Protein AF-A0A9E3BFK6-F1 (afdb_monomer)

Mean predicted aligned error: 3.02 Å

Secondary structure (DSSP, 8-state):
--GGGTTTTHHHHHHHHHHHHHHHTT--EEEE----SHHHHHHHTTTSEEETTEEEEEHHHHHHHHHTTTS-HHHHHHSPPPGGGGG--

Foldseek 3Di:
DPPVCPPQCPVLLVLLCVLLVCVVVVHFKDKAADPPDDPRNVVQVQAWDDDNRTTMHGAPQSVQSPVCHPPRSVVSVVSHDGNVRSPHD

pLDDT: mean 93.07, std 6.3, range [69.94, 98.5]

Sequence (89 aa):
VAPRWRGRGVALLLGCAAAAEIHRGGGLYLKGTAVETGSGARLYGRFGVCDPSGCIVAGRAFRRLAELAGRPVREVARSLPERAWNHEA

Radius of gyration: 12.24 Å; Cα contacts (8 Å, |Δi|>4): 136; chains: 1; bounding box: 33×28×26 Å

Structure (mmCIF, N/CA/C/O backbone):
data_AF-A0A9E3BFK6-F1
#
_entry.id   AF-A0A9E3BFK6-F1
#
loop_
_atom_site.group_PDB
_atom_site.id
_atom_site.type_symbol
_atom_site.label_atom_id
_atom_site.label_alt_id
_atom_site.label_comp_id
_atom_site.label_asym_id
_atom_site.label_entity_id
_atom_site.label_seq_id
_atom_site.pdbx_PDB_ins_code
_atom_site.Cartn_x
_atom_site.Cartn_y
_atom_site.Cartn_z
_atom_site.occupancy
_atom_site.B_iso_or_equiv
_atom_site.auth_seq_id
_atom_site.auth_comp_id
_atom_site.auth_asym_id
_atom_site.auth_atom_id
_atom_site.pdbx_PDB_model_num
ATOM 1 N N . VAL A 1 1 ? -13.231 2.381 3.164 1.00 87.19 1 VAL A N 1
ATOM 2 C CA . VAL A 1 1 ? -13.568 1.773 4.482 1.00 87.19 1 VAL A CA 1
ATOM 3 C C . VAL A 1 1 ? -14.769 2.488 5.086 1.00 87.19 1 VAL A C 1
ATOM 5 O O . VAL A 1 1 ? -14.696 3.699 5.302 1.00 87.19 1 VAL A O 1
ATOM 8 N N . ALA A 1 2 ? -15.868 1.765 5.325 1.00 89.75 2 ALA A N 1
ATOM 9 C CA . ALA A 1 2 ? -17.078 2.342 5.917 1.00 89.75 2 ALA A CA 1
ATOM 10 C C . ALA A 1 2 ? -16.799 2.936 7.318 1.00 89.75 2 ALA A C 1
ATOM 12 O O . ALA A 1 2 ? -15.938 2.402 8.023 1.00 89.75 2 ALA A O 1
ATOM 13 N N . PRO A 1 3 ? -17.505 4.005 7.744 1.00 91.19 3 PRO A N 1
ATOM 14 C CA . PRO A 1 3 ? -17.189 4.753 8.968 1.00 91.19 3 PRO A CA 1
ATOM 15 C C . PRO A 1 3 ? -16.995 3.896 10.226 1.00 91.19 3 PRO A C 1
ATOM 17 O O . PRO A 1 3 ? -15.9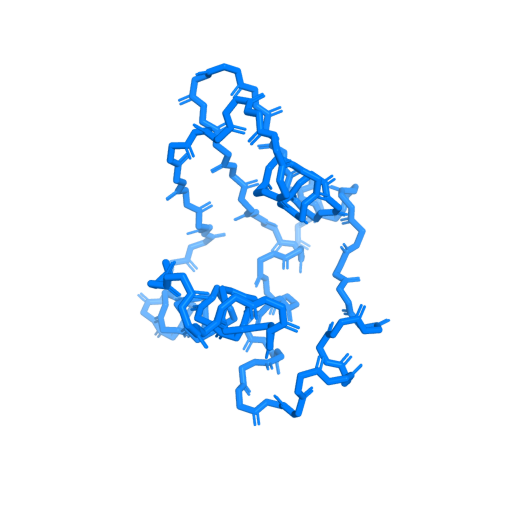76 4.036 10.895 1.00 91.19 3 PRO A O 1
ATOM 20 N N . ARG A 1 4 ? -17.890 2.930 10.479 1.00 94.81 4 ARG A N 1
ATOM 21 C CA . ARG A 1 4 ? -17.835 2.004 11.633 1.00 94.81 4 ARG A CA 1
ATOM 22 C C . ARG A 1 4 ? -16.574 1.128 11.722 1.00 94.81 4 ARG A C 1
ATOM 24 O O . ARG A 1 4 ? -16.302 0.553 12.769 1.00 94.81 4 ARG A O 1
ATOM 31 N N . TRP A 1 5 ? -15.806 1.022 10.637 1.00 93.19 5 TRP A N 1
ATOM 32 C CA . TRP A 1 5 ? -14.579 0.220 10.555 1.00 93.19 5 TRP A CA 1
ATOM 33 C C . TRP A 1 5 ? -13.298 1.067 10.485 1.00 93.19 5 TRP A C 1
ATOM 35 O O . TRP A 1 5 ? -12.195 0.524 10.378 1.00 93.19 5 TRP A O 1
ATOM 45 N N . ARG A 1 6 ? -13.412 2.401 10.520 1.00 90.62 6 ARG A N 1
ATOM 46 C CA . ARG A 1 6 ? -12.250 3.306 10.527 1.00 90.62 6 ARG A CA 1
ATOM 47 C C . ARG A 1 6 ? -11.482 3.194 11.850 1.00 90.62 6 ARG A C 1
ATOM 49 O O . ARG A 1 6 ? -11.996 2.692 12.842 1.00 90.62 6 ARG A O 1
ATOM 56 N N . GLY A 1 7 ? -10.210 3.598 11.846 1.00 89.69 7 GLY A N 1
ATOM 57 C CA . GLY A 1 7 ? -9.328 3.515 13.024 1.00 89.69 7 GLY A CA 1
ATOM 58 C C . GLY A 1 7 ? -8.826 2.106 13.371 1.00 89.69 7 GLY A C 1
ATOM 59 O O . GLY A 1 7 ? -7.937 1.967 14.199 1.00 89.69 7 GLY A O 1
ATOM 60 N N . ARG A 1 8 ? -9.324 1.058 12.702 1.00 92.81 8 ARG A N 1
ATOM 61 C CA . ARG A 1 8 ? -8.929 -0.346 12.936 1.00 92.81 8 ARG A CA 1
ATOM 62 C C . ARG A 1 8 ? -7.826 -0.853 11.996 1.00 92.81 8 ARG A C 1
ATOM 64 O O . ARG A 1 8 ? -7.571 -2.045 11.927 1.00 92.81 8 ARG A O 1
ATOM 71 N N . GLY A 1 9 ? -7.227 0.044 11.210 1.00 93.12 9 GLY A N 1
ATOM 72 C CA . GLY A 1 9 ? -6.190 -0.275 10.220 1.00 93.12 9 GLY A CA 1
ATOM 73 C C . GLY A 1 9 ? -6.643 -1.138 9.034 1.00 93.12 9 GLY A C 1
ATOM 74 O O . GLY A 1 9 ? -5.805 -1.605 8.275 1.00 93.12 9 GLY A O 1
ATOM 75 N N . VAL A 1 10 ? -7.954 -1.289 8.812 1.00 94.88 10 VAL A N 1
ATOM 76 C CA . VAL A 1 10 ? -8.520 -2.062 7.688 1.00 94.88 10 VAL A CA 1
ATOM 77 C C . VAL A 1 10 ? -7.970 -1.605 6.334 1.00 94.88 10 VAL A C 1
ATOM 79 O O . VAL A 1 10 ? -7.601 -2.437 5.517 1.00 94.88 10 VAL A O 1
ATOM 82 N N . ALA A 1 11 ? -7.868 -0.292 6.099 1.00 93.25 11 ALA A N 1
ATOM 83 C CA . ALA A 1 11 ? -7.329 0.238 4.842 1.00 93.25 11 ALA A CA 1
ATOM 84 C C . ALA A 1 11 ? -5.885 -0.221 4.587 1.00 93.25 11 ALA A C 1
ATOM 86 O O . ALA A 1 11 ? -5.525 -0.529 3.458 1.00 93.25 11 ALA A O 1
ATOM 87 N N . LEU A 1 12 ? -5.080 -0.291 5.649 1.00 94.56 12 LEU A N 1
ATOM 88 C CA . LEU A 1 12 ? -3.686 -0.696 5.562 1.00 94.56 12 LEU A CA 1
ATOM 89 C C . LEU A 1 12 ? -3.561 -2.193 5.266 1.00 94.56 12 LEU A C 1
ATOM 91 O O . LEU A 1 12 ? -2.818 -2.575 4.370 1.00 94.56 12 LEU A O 1
ATOM 95 N N . LEU A 1 13 ? -4.345 -3.023 5.962 1.00 97.00 13 LEU A N 1
ATOM 96 C CA . LEU A 1 13 ? -4.384 -4.466 5.717 1.00 97.00 13 LEU A CA 1
ATOM 97 C C . LEU A 1 13 ? -4.849 -4.794 4.293 1.00 97.00 13 LEU A C 1
ATOM 99 O O . LEU A 1 13 ? -4.267 -5.659 3.648 1.00 97.00 13 LEU A O 1
ATOM 103 N N . LEU A 1 14 ? -5.855 -4.073 3.787 1.00 96.00 14 LEU A N 1
ATOM 104 C CA . LEU A 1 14 ? -6.308 -4.208 2.401 1.00 96.00 14 LEU A CA 1
ATOM 105 C C . LEU A 1 14 ? -5.217 -3.805 1.403 1.00 96.00 14 LEU A C 1
ATOM 107 O O . LEU A 1 14 ? -5.041 -4.490 0.403 1.00 96.00 14 LEU A O 1
ATOM 111 N N . GLY A 1 15 ? -4.460 -2.740 1.683 1.00 95.69 15 GLY A N 1
ATOM 112 C CA . GLY A 1 15 ? -3.321 -2.337 0.857 1.00 95.69 15 GLY A CA 1
ATOM 113 C C . GLY A 1 15 ? -2.237 -3.416 0.781 1.00 95.69 15 GLY A C 1
ATOM 114 O O . GLY A 1 15 ? -1.779 -3.739 -0.311 1.00 95.69 15 GLY A O 1
ATOM 115 N N . CYS A 1 16 ? -1.877 -4.025 1.915 1.00 98.00 16 CYS A N 1
ATOM 116 C CA . CYS A 1 16 ? -0.935 -5.149 1.952 1.00 98.00 16 CYS A CA 1
ATOM 117 C C . CYS A 1 16 ? -1.463 -6.373 1.193 1.00 98.00 16 CYS A C 1
ATOM 119 O O . CYS A 1 16 ? -0.733 -6.961 0.400 1.00 98.00 16 CYS A O 1
ATOM 121 N N . ALA A 1 17 ? -2.734 -6.736 1.392 1.00 98.25 17 ALA A N 1
ATOM 122 C CA . ALA A 1 17 ? -3.353 -7.857 0.685 1.00 98.25 17 ALA A CA 1
ATOM 123 C C . ALA A 1 17 ? -3.369 -7.638 -0.838 1.00 98.25 17 ALA A C 1
ATOM 125 O O . ALA A 1 17 ? -2.967 -8.528 -1.585 1.00 98.25 17 ALA A O 1
ATOM 126 N N . ALA A 1 18 ? -3.744 -6.437 -1.290 1.00 97.62 18 ALA A N 1
ATOM 127 C CA . ALA A 1 18 ? -3.714 -6.071 -2.703 1.00 97.62 18 ALA A CA 1
ATOM 128 C C . ALA A 1 18 ? -2.286 -6.102 -3.268 1.00 97.62 18 ALA A C 1
ATOM 130 O O . ALA A 1 18 ? -2.066 -6.657 -4.339 1.00 97.62 18 ALA A O 1
ATOM 131 N N . ALA A 1 19 ? -1.302 -5.565 -2.537 1.00 98.06 19 ALA A N 1
ATOM 132 C CA . ALA A 1 19 ? 0.098 -5.615 -2.954 1.00 98.06 19 ALA A CA 1
ATOM 133 C C . ALA A 1 19 ? 0.598 -7.060 -3.103 1.00 98.06 19 ALA A C 1
ATOM 135 O O . ALA A 1 19 ? 1.251 -7.379 -4.091 1.00 98.06 19 ALA A O 1
ATOM 136 N N . ALA A 1 20 ? 0.244 -7.949 -2.171 1.00 98.50 20 ALA A N 1
ATOM 137 C CA . ALA A 1 20 ? 0.604 -9.361 -2.249 1.00 98.50 20 ALA A CA 1
ATOM 138 C C . ALA A 1 20 ? -0.052 -10.081 -3.429 1.00 98.50 20 ALA A C 1
ATOM 140 O O . ALA A 1 20 ? 0.579 -10.919 -4.068 1.00 98.50 20 ALA A O 1
ATOM 141 N N . GLU A 1 21 ? -1.311 -9.778 -3.734 1.00 98.44 21 GLU A N 1
ATOM 142 C CA . GLU A 1 21 ? -1.995 -10.353 -4.890 1.00 98.44 21 GLU A CA 1
ATOM 143 C C . GLU A 1 21 ? -1.400 -9.870 -6.214 1.00 98.44 21 GLU A C 1
ATOM 145 O O . GLU A 1 21 ? -1.062 -10.695 -7.061 1.00 98.44 21 GLU A O 1
ATOM 150 N N . ILE A 1 22 ? -1.157 -8.564 -6.346 1.00 98.12 22 ILE A N 1
ATOM 151 C CA . ILE A 1 22 ? -0.483 -7.981 -7.513 1.00 98.12 22 ILE A CA 1
ATOM 152 C C . ILE A 1 22 ? 0.917 -8.584 -7.674 1.00 98.12 22 ILE A C 1
ATOM 154 O O . ILE A 1 22 ? 1.284 -8.982 -8.776 1.00 98.12 22 ILE A O 1
ATOM 158 N N . HIS A 1 23 ? 1.683 -8.702 -6.585 1.00 98.00 23 HIS A N 1
ATOM 159 C CA . HIS A 1 23 ? 3.041 -9.241 -6.627 1.00 98.00 23 HIS A CA 1
ATOM 160 C C . HIS A 1 23 ? 3.064 -10.716 -7.046 1.00 98.00 23 HIS A C 1
ATOM 162 O O . HIS A 1 23 ? 3.860 -11.092 -7.903 1.00 98.00 23 HIS A O 1
ATOM 168 N N . ARG A 1 24 ? 2.152 -11.543 -6.511 1.00 98.00 24 ARG A N 1
ATOM 169 C CA . ARG A 1 24 ? 1.994 -12.947 -6.938 1.00 98.00 24 ARG A CA 1
ATOM 170 C C . ARG A 1 24 ? 1.640 -13.067 -8.421 1.00 98.00 24 ARG A C 1
ATOM 172 O O . ARG A 1 24 ? 2.055 -14.028 -9.056 1.00 98.00 24 ARG A O 1
ATOM 179 N N . GLY A 1 25 ? 0.902 -12.100 -8.963 1.00 97.69 25 GLY A N 1
ATOM 180 C CA . GLY A 1 25 ? 0.593 -12.003 -10.391 1.00 97.69 25 GLY A CA 1
ATOM 181 C C . GLY A 1 25 ? 1.722 -11.432 -11.260 1.00 97.69 25 GLY A C 1
ATOM 182 O O . GLY A 1 25 ? 1.505 -11.219 -12.448 1.00 97.69 25 GLY A O 1
ATOM 183 N N . GLY A 1 26 ? 2.902 -11.145 -10.696 1.00 97.88 26 GLY A N 1
ATOM 184 C CA . GLY A 1 26 ? 4.036 -10.552 -11.417 1.00 97.88 26 GLY A CA 1
ATOM 185 C C . GLY A 1 26 ? 3.958 -9.032 -11.596 1.00 97.88 26 GLY A C 1
ATOM 186 O O . GLY A 1 26 ? 4.782 -8.448 -12.295 1.00 97.88 26 GLY A O 1
ATOM 187 N N . GLY A 1 27 ? 2.986 -8.369 -10.968 1.00 97.50 27 GLY A N 1
ATOM 188 C CA . GLY A 1 27 ? 2.888 -6.915 -10.970 1.00 97.50 27 GLY A CA 1
ATOM 189 C C . GLY A 1 27 ? 3.994 -6.252 -10.144 1.00 97.50 27 GLY A C 1
ATOM 190 O O . GLY A 1 27 ? 4.568 -6.844 -9.228 1.00 97.50 27 GLY A O 1
ATOM 191 N N . LEU A 1 28 ? 4.282 -4.993 -10.477 1.00 96.81 28 LEU A N 1
ATOM 192 C CA . LEU A 1 28 ? 5.462 -4.271 -9.981 1.00 96.81 28 LEU A CA 1
ATOM 193 C C . LEU A 1 28 ? 5.136 -3.102 -9.045 1.00 96.81 28 LEU A C 1
ATOM 195 O O . LEU A 1 28 ? 6.031 -2.561 -8.396 1.00 96.81 28 LEU A O 1
ATOM 199 N N . TYR A 1 29 ? 3.877 -2.671 -9.004 1.00 97.12 29 TYR A N 1
ATOM 200 C CA . TYR A 1 29 ? 3.463 -1.510 -8.230 1.00 97.12 29 TYR A CA 1
ATOM 201 C C . TYR A 1 29 ? 1.965 -1.537 -7.930 1.00 97.12 29 TYR A C 1
ATOM 203 O O . TYR A 1 29 ? 1.182 -2.231 -8.580 1.00 97.12 29 TYR A O 1
ATOM 211 N N . LEU A 1 30 ? 1.566 -0.711 -6.966 1.00 95.12 30 LEU A N 1
ATOM 212 C CA . LEU A 1 30 ? 0.181 -0.362 -6.679 1.00 95.12 30 LEU A CA 1
ATOM 213 C C . LEU A 1 30 ? -0.035 1.109 -7.038 1.00 95.12 30 LEU A C 1
ATOM 215 O O . LEU A 1 30 ? 0.755 1.966 -6.645 1.00 95.12 30 LEU A O 1
ATOM 219 N N . LYS A 1 31 ? -1.111 1.408 -7.769 1.00 93.94 31 LYS A N 1
ATOM 220 C CA . LYS A 1 31 ? -1.533 2.777 -8.084 1.00 93.94 31 LYS A CA 1
ATOM 221 C C . LYS A 1 31 ? -2.967 2.995 -7.621 1.00 93.94 31 LYS A C 1
ATOM 223 O O . LYS A 1 31 ? -3.816 2.126 -7.793 1.00 93.94 31 LYS A O 1
ATOM 228 N N . GLY A 1 32 ? -3.232 4.165 -7.060 1.00 90.50 32 GLY A N 1
ATOM 229 C CA . GLY A 1 32 ? -4.573 4.611 -6.704 1.00 90.50 32 GLY A CA 1
ATOM 230 C C . GLY A 1 32 ? -4.742 6.108 -6.922 1.00 90.50 32 GLY A C 1
ATOM 231 O O . GLY A 1 32 ? -3.774 6.832 -7.153 1.00 90.50 32 GLY A O 1
ATOM 232 N N . THR A 1 33 ? -5.980 6.579 -6.842 1.00 88.12 33 THR A N 1
ATOM 233 C CA . THR A 1 33 ? -6.287 8.012 -6.868 1.00 88.12 33 THR A CA 1
ATOM 234 C C . THR A 1 33 ? -5.847 8.664 -5.562 1.00 88.12 33 THR A C 1
ATOM 236 O O . THR A 1 33 ? -5.976 8.072 -4.485 1.00 88.12 33 THR A O 1
ATOM 239 N N . ALA A 1 34 ? -5.322 9.884 -5.650 1.00 76.44 34 ALA A N 1
ATOM 240 C CA . ALA A 1 34 ? -4.933 10.643 -4.477 1.00 76.44 34 ALA A CA 1
ATOM 241 C C . ALA A 1 34 ? -6.160 10.946 -3.610 1.00 76.44 34 ALA A C 1
ATOM 243 O O . ALA A 1 34 ? -7.233 11.292 -4.100 1.00 76.44 34 ALA A O 1
ATOM 244 N N . VAL A 1 35 ? -5.992 10.805 -2.298 1.00 75.81 35 VAL A N 1
ATOM 245 C CA . VAL A 1 35 ? -6.960 11.310 -1.326 1.00 75.81 35 VAL A CA 1
ATOM 246 C C . VAL A 1 35 ? -6.415 12.649 -0.864 1.00 75.81 35 VAL A C 1
ATOM 248 O O . VAL A 1 35 ? -5.452 12.676 -0.103 1.00 75.81 35 VAL A O 1
ATOM 251 N N . GLU A 1 36 ? -6.993 13.741 -1.355 1.00 69.94 36 GLU A N 1
ATOM 252 C CA . GLU A 1 36 ? -6.430 15.089 -1.191 1.00 69.94 36 GLU A CA 1
ATOM 253 C C . GLU A 1 36 ? -6.386 15.556 0.270 1.00 69.94 36 GLU A C 1
ATOM 255 O O . GLU A 1 36 ? -5.530 16.352 0.647 1.00 69.94 36 GLU A O 1
ATOM 260 N N . THR A 1 37 ? -7.280 15.050 1.128 1.00 73.56 37 THR A N 1
ATOM 261 C CA . THR A 1 37 ? -7.390 15.507 2.519 1.00 73.56 37 THR A CA 1
ATOM 262 C C . THR A 1 37 ? -7.671 14.384 3.523 1.00 73.56 37 THR A C 1
ATOM 264 O O . THR A 1 37 ? -8.084 13.267 3.202 1.00 73.56 37 THR A O 1
ATOM 267 N N . GLY A 1 38 ? -7.429 14.684 4.801 1.00 80.06 38 GLY A N 1
ATOM 268 C CA . GLY A 1 38 ? -7.811 13.828 5.922 1.00 80.06 38 GLY A CA 1
ATOM 269 C C . GLY A 1 38 ? -6.854 12.666 6.210 1.00 80.06 38 GLY A C 1
ATOM 270 O O . GLY A 1 38 ? -5.662 12.687 5.904 1.00 80.06 38 GLY A O 1
ATOM 271 N N . SER A 1 39 ? -7.373 11.636 6.884 1.00 80.00 39 SER A N 1
ATOM 272 C CA . SER A 1 39 ? -6.560 10.517 7.382 1.00 80.00 39 SER A CA 1
ATOM 273 C C . SER A 1 39 ? -5.969 9.641 6.275 1.00 80.00 39 SER A C 1
ATOM 275 O O . SER A 1 39 ? -4.968 8.975 6.518 1.00 80.00 39 SER A O 1
ATOM 277 N N . GLY A 1 40 ? -6.580 9.627 5.084 1.00 81.25 40 GLY A N 1
ATOM 278 C CA . GLY A 1 40 ? -6.077 8.888 3.922 1.00 81.25 40 GLY A CA 1
ATOM 279 C C . GLY A 1 40 ? -4.769 9.478 3.404 1.00 81.25 40 GLY A C 1
ATOM 280 O O . GLY A 1 40 ? -3.783 8.752 3.313 1.00 81.25 40 GLY A O 1
ATOM 281 N N . ALA A 1 41 ? -4.739 10.798 3.185 1.00 85.19 41 ALA A N 1
ATOM 282 C CA . ALA A 1 41 ? -3.545 11.534 2.766 1.00 85.19 41 ALA A CA 1
ATOM 283 C C . ALA A 1 41 ? -2.354 11.254 3.696 1.00 85.19 41 ALA A C 1
ATOM 285 O O . ALA A 1 41 ? -1.279 10.853 3.253 1.00 85.19 41 ALA A O 1
ATOM 286 N N . ARG A 1 42 ? -2.579 11.375 5.014 1.00 87.06 42 ARG A N 1
ATOM 287 C CA . ARG A 1 42 ? -1.543 11.109 6.021 1.00 87.06 42 ARG A CA 1
ATOM 288 C C . ARG A 1 42 ? -1.097 9.652 6.046 1.00 87.06 42 ARG A C 1
ATOM 290 O O . ARG A 1 42 ? 0.084 9.400 6.229 1.00 87.06 42 ARG A O 1
ATOM 297 N N . LEU A 1 43 ? -2.017 8.694 5.913 1.00 89.31 43 LEU A N 1
ATOM 298 C CA . LEU A 1 43 ? -1.670 7.273 5.951 1.00 89.31 43 LEU A CA 1
ATOM 299 C C . LEU A 1 43 ? -0.819 6.877 4.743 1.00 89.31 43 LEU A C 1
ATOM 301 O O . LEU A 1 43 ? 0.252 6.307 4.930 1.00 89.31 43 LEU A O 1
ATOM 305 N N . TYR A 1 44 ? -1.291 7.173 3.532 1.00 90.56 44 TYR A N 1
ATOM 306 C CA . TYR A 1 44 ? -0.613 6.759 2.304 1.00 90.56 44 TYR A CA 1
ATOM 307 C C . TYR A 1 44 ? 0.688 7.532 2.091 1.00 90.56 44 TYR A C 1
ATOM 309 O O . TYR A 1 44 ? 1.682 6.932 1.699 1.00 90.56 44 TYR A O 1
ATOM 317 N N . GLY A 1 45 ? 0.742 8.814 2.470 1.00 90.50 45 GLY A N 1
ATOM 318 C CA . GLY A 1 45 ? 1.966 9.618 2.396 1.00 90.50 45 GLY A CA 1
ATOM 319 C C . GLY A 1 45 ? 3.130 9.114 3.260 1.00 90.50 45 GLY A C 1
ATOM 320 O O . GLY A 1 45 ? 4.262 9.539 3.045 1.00 90.50 45 GLY A O 1
ATOM 321 N N . ARG A 1 46 ? 2.894 8.192 4.211 1.00 92.25 46 ARG A N 1
ATOM 322 C CA . ARG A 1 46 ? 3.973 7.550 4.989 1.00 92.25 46 ARG A CA 1
ATOM 323 C C . ARG A 1 46 ? 4.844 6.621 4.144 1.00 92.25 46 ARG A C 1
ATOM 325 O O . ARG A 1 46 ? 6.010 6.457 4.478 1.00 92.25 46 ARG A O 1
ATOM 332 N N . PHE A 1 47 ? 4.280 6.007 3.105 1.00 93.81 47 PHE A N 1
ATOM 333 C CA . PHE A 1 47 ? 4.954 4.948 2.346 1.00 93.81 47 PHE A CA 1
ATOM 334 C C . PHE A 1 47 ? 4.794 5.045 0.826 1.00 93.81 47 PHE A C 1
ATOM 336 O O . PHE A 1 47 ? 5.552 4.407 0.107 1.00 93.81 47 PHE A O 1
ATOM 343 N N . GLY A 1 48 ? 3.822 5.802 0.323 1.00 94.25 48 GLY A N 1
ATOM 344 C CA . GLY A 1 48 ? 3.604 6.032 -1.101 1.00 94.25 48 GLY A CA 1
ATOM 345 C C . GLY A 1 48 ? 4.128 7.388 -1.559 1.00 94.25 48 GLY A C 1
ATOM 346 O O . GLY A 1 48 ? 4.256 8.335 -0.777 1.00 94.25 48 GLY A O 1
ATOM 347 N N . VAL A 1 49 ? 4.401 7.489 -2.855 1.00 93.88 49 VAL A N 1
ATOM 348 C CA . VAL A 1 49 ? 4.630 8.762 -3.538 1.00 93.88 49 VAL A CA 1
ATOM 349 C C . VAL A 1 49 ? 3.279 9.236 -4.052 1.00 93.88 49 VAL A C 1
ATOM 351 O O . VAL A 1 49 ? 2.734 8.652 -4.985 1.00 93.88 49 VAL A O 1
ATOM 354 N N . CYS A 1 50 ? 2.720 10.254 -3.398 1.00 91.06 50 CYS A N 1
ATOM 355 C CA . CYS A 1 50 ? 1.437 10.828 -3.779 1.00 91.06 50 CYS A CA 1
ATOM 356 C C . CYS A 1 50 ? 1.602 12.271 -4.277 1.00 91.06 50 CYS A C 1
ATOM 358 O O . CYS A 1 50 ? 2.334 13.059 -3.671 1.00 91.06 50 CYS A O 1
ATOM 360 N N . ASP A 1 51 ? 0.878 12.600 -5.339 1.00 87.69 51 ASP A N 1
ATOM 361 C CA . ASP A 1 51 ? 0.715 13.926 -5.934 1.00 87.69 51 ASP A CA 1
ATOM 362 C C . ASP A 1 51 ? -0.772 14.119 -6.329 1.00 87.69 51 ASP A C 1
ATOM 364 O O . ASP A 1 51 ? -1.575 13.206 -6.117 1.00 87.69 51 ASP A O 1
ATOM 368 N N . PRO A 1 52 ? -1.197 15.275 -6.870 1.00 85.38 52 PRO A N 1
ATOM 369 C CA . PRO A 1 52 ? -2.598 15.473 -7.262 1.00 85.38 52 PRO A CA 1
ATOM 370 C C . PRO A 1 52 ? -3.123 14.482 -8.318 1.00 85.38 52 PRO A C 1
ATOM 372 O O . PRO A 1 52 ? -4.325 14.248 -8.397 1.00 85.38 52 PRO A O 1
ATOM 375 N N . SER A 1 53 ? -2.247 13.875 -9.125 1.00 85.19 53 SER A 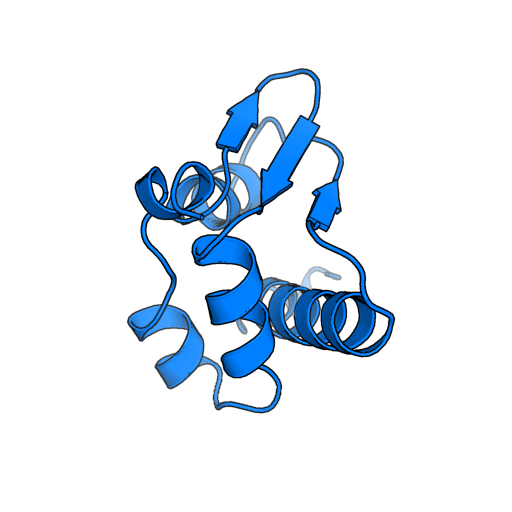N 1
ATOM 376 C CA . SER A 1 53 ? -2.615 12.905 -10.165 1.00 85.19 53 SER A CA 1
ATOM 377 C C . SER A 1 53 ? -2.837 11.490 -9.622 1.00 85.19 53 SER A C 1
ATOM 379 O O . SER A 1 53 ? -3.469 10.657 -10.281 1.00 85.19 53 SER A O 1
ATOM 381 N N . GLY A 1 54 ? -2.342 11.188 -8.419 1.00 88.75 54 GLY A N 1
ATOM 382 C CA . GLY A 1 54 ? -2.492 9.868 -7.826 1.00 88.75 54 GLY A CA 1
ATOM 383 C C . GLY A 1 54 ? -1.505 9.565 -6.710 1.00 88.75 54 GLY A C 1
ATOM 384 O O . GLY A 1 54 ? -0.705 10.392 -6.288 1.00 88.75 54 GLY A O 1
ATOM 385 N N . CYS A 1 55 ? -1.557 8.328 -6.233 1.00 92.62 55 CYS A N 1
ATOM 386 C CA . CYS A 1 55 ? -0.528 7.777 -5.371 1.00 92.62 55 CYS A CA 1
ATOM 387 C C . CYS A 1 55 ? -0.014 6.452 -5.927 1.00 92.62 55 CYS A C 1
ATOM 389 O O . CYS A 1 55 ? -0.802 5.600 -6.350 1.00 92.62 55 CYS A O 1
ATOM 391 N N . ILE A 1 56 ? 1.306 6.288 -5.915 1.00 95.31 56 ILE A N 1
ATOM 392 C CA . ILE A 1 56 ? 2.003 5.080 -6.349 1.00 95.31 56 ILE A CA 1
ATOM 393 C C . ILE A 1 56 ? 2.830 4.519 -5.193 1.00 95.31 56 ILE A C 1
ATOM 395 O O . ILE A 1 56 ? 3.484 5.260 -4.457 1.00 95.31 56 ILE A O 1
ATOM 399 N N . VAL A 1 57 ? 2.811 3.192 -5.069 1.00 96.94 57 VAL A N 1
ATOM 400 C CA . VAL A 1 57 ? 3.781 2.427 -4.286 1.00 96.94 57 VAL A CA 1
ATOM 401 C C . VAL A 1 57 ? 4.483 1.448 -5.218 1.00 96.94 57 VAL A C 1
ATOM 403 O O . VAL A 1 57 ? 3.818 0.601 -5.811 1.00 96.94 57 VAL A O 1
ATOM 406 N N . ALA A 1 58 ? 5.801 1.549 -5.345 1.00 97.19 58 ALA A N 1
ATOM 407 C CA . ALA A 1 58 ? 6.613 0.756 -6.269 1.00 97.19 58 ALA A CA 1
ATOM 408 C C . ALA A 1 58 ? 7.906 0.254 -5.601 1.00 97.19 58 ALA A C 1
ATOM 410 O O . ALA A 1 58 ? 8.124 0.467 -4.405 1.00 97.19 58 ALA A O 1
ATOM 411 N N . GLY A 1 59 ? 8.743 -0.446 -6.372 1.00 96.50 59 GLY A N 1
ATOM 412 C CA . GLY A 1 59 ? 10.083 -0.859 -5.953 1.00 96.50 59 GLY A CA 1
ATOM 413 C C . GLY A 1 59 ? 10.092 -1.703 -4.677 1.00 96.50 59 GLY A C 1
ATOM 414 O O . GLY A 1 59 ? 9.196 -2.522 -4.426 1.00 96.50 59 GLY A O 1
ATOM 415 N N . ARG A 1 60 ? 11.096 -1.477 -3.828 1.00 97.62 60 ARG A N 1
ATOM 416 C CA . ARG A 1 60 ? 11.219 -2.157 -2.532 1.00 97.62 60 ARG A CA 1
ATOM 417 C C . ARG A 1 60 ? 10.050 -1.859 -1.589 1.00 97.62 60 ARG A C 1
ATOM 419 O O . ARG A 1 60 ? 9.643 -2.755 -0.848 1.00 97.62 60 ARG A O 1
ATOM 426 N N . ALA A 1 61 ? 9.474 -0.654 -1.625 1.00 97.94 61 ALA A N 1
ATOM 427 C CA . ALA A 1 61 ? 8.306 -0.324 -0.802 1.00 97.94 61 ALA A CA 1
ATOM 428 C C . ALA A 1 61 ? 7.109 -1.230 -1.131 1.00 97.94 61 ALA A C 1
ATOM 430 O O . ALA A 1 61 ? 6.472 -1.779 -0.231 1.00 97.94 61 ALA A O 1
ATOM 431 N N . PHE A 1 62 ? 6.840 -1.445 -2.420 1.00 98.12 62 PHE A N 1
ATOM 432 C CA . PHE A 1 62 ? 5.770 -2.330 -2.878 1.00 98.12 62 PHE A CA 1
ATOM 433 C C . PHE A 1 62 ? 5.983 -3.778 -2.419 1.00 98.12 62 PHE A C 1
ATOM 435 O O . PHE A 1 62 ? 5.084 -4.364 -1.810 1.00 98.12 62 PHE A O 1
ATOM 442 N N . ARG A 1 63 ? 7.188 -4.329 -2.626 1.00 97.75 63 ARG A N 1
ATOM 443 C CA . ARG A 1 63 ? 7.527 -5.687 -2.163 1.00 97.75 63 ARG A CA 1
ATOM 444 C C . ARG A 1 63 ? 7.369 -5.825 -0.655 1.00 97.75 63 ARG A C 1
ATOM 446 O O . ARG A 1 63 ? 6.780 -6.793 -0.180 1.00 97.75 63 ARG A O 1
ATOM 453 N N . ARG A 1 64 ? 7.800 -4.813 0.103 1.00 98.00 64 ARG A N 1
ATOM 454 C CA . ARG A 1 64 ? 7.634 -4.815 1.556 1.00 98.00 64 ARG A CA 1
ATOM 455 C C . ARG A 1 64 ? 6.163 -4.848 1.968 1.00 98.00 64 ARG A C 1
ATOM 457 O O . ARG A 1 64 ? 5.813 -5.570 2.895 1.00 98.00 64 ARG A O 1
ATOM 464 N N . LEU A 1 65 ? 5.287 -4.097 1.297 1.00 97.94 65 LEU A N 1
ATOM 465 C CA . LEU A 1 65 ? 3.849 -4.171 1.578 1.00 97.94 65 LEU A CA 1
ATOM 466 C C . LEU A 1 65 ? 3.268 -5.555 1.273 1.00 97.94 65 LEU A C 1
ATOM 468 O O . LEU A 1 65 ? 2.429 -6.021 2.045 1.00 97.94 65 LEU A O 1
ATOM 472 N N . ALA A 1 66 ? 3.720 -6.207 0.199 1.00 98.19 66 ALA A N 1
ATOM 473 C CA . ALA A 1 66 ? 3.312 -7.567 -0.148 1.00 98.19 66 ALA A CA 1
ATOM 474 C C . ALA A 1 66 ? 3.720 -8.588 0.933 1.00 98.19 66 ALA A C 1
ATOM 476 O O . ALA A 1 66 ? 2.897 -9.395 1.359 1.00 98.19 66 ALA A O 1
ATOM 477 N N . GLU A 1 67 ? 4.949 -8.509 1.452 1.00 98.12 67 GLU A N 1
ATOM 478 C CA . GLU A 1 67 ? 5.439 -9.374 2.543 1.00 98.12 67 GLU A CA 1
ATOM 479 C C . GLU A 1 67 ? 4.650 -9.225 3.855 1.00 98.12 67 GLU A C 1
ATOM 481 O O . GLU A 1 67 ? 4.600 -10.142 4.679 1.00 98.12 67 GLU A O 1
ATOM 486 N N . LEU A 1 68 ? 4.055 -8.052 4.077 1.00 98.31 68 LEU A N 1
ATOM 487 C CA . LEU A 1 68 ? 3.271 -7.750 5.274 1.00 98.31 68 LEU A CA 1
ATOM 488 C C . LEU A 1 68 ? 1.828 -8.272 5.199 1.00 98.31 68 LEU A C 1
ATOM 490 O O . LEU A 1 68 ? 1.095 -8.170 6.186 1.00 98.31 68 LEU A O 1
ATOM 494 N N . ALA A 1 69 ? 1.396 -8.832 4.066 1.00 98.00 69 ALA A N 1
ATOM 495 C CA . ALA A 1 69 ? 0.062 -9.404 3.942 1.00 98.00 69 ALA A CA 1
ATOM 496 C C . ALA A 1 69 ? -0.170 -10.537 4.957 1.00 98.00 69 ALA A C 1
ATOM 498 O O . ALA A 1 69 ? 0.700 -11.363 5.222 1.00 98.00 69 ALA A O 1
ATOM 499 N N . GLY A 1 70 ? -1.361 -10.549 5.562 1.00 96.38 70 GLY A N 1
ATOM 500 C CA . GLY A 1 70 ? -1.738 -11.523 6.593 1.00 96.38 70 GLY A CA 1
ATOM 501 C C . GLY A 1 70 ? -1.140 -11.269 7.984 1.00 96.38 70 GLY A C 1
ATOM 502 O O . GLY A 1 70 ? -1.522 -11.952 8.932 1.00 96.38 70 GLY A O 1
ATOM 503 N N . ARG A 1 71 ? -0.248 -10.282 8.150 1.00 98.00 71 ARG A N 1
ATOM 504 C CA . ARG A 1 71 ? 0.322 -9.934 9.461 1.00 98.00 71 ARG A CA 1
ATOM 505 C C . ARG A 1 71 ? -0.677 -9.154 10.333 1.00 98.00 71 ARG A C 1
ATOM 507 O O . ARG A 1 71 ? -1.522 -8.420 9.807 1.00 98.00 71 ARG A O 1
ATOM 514 N N . PRO A 1 72 ? -0.565 -9.232 11.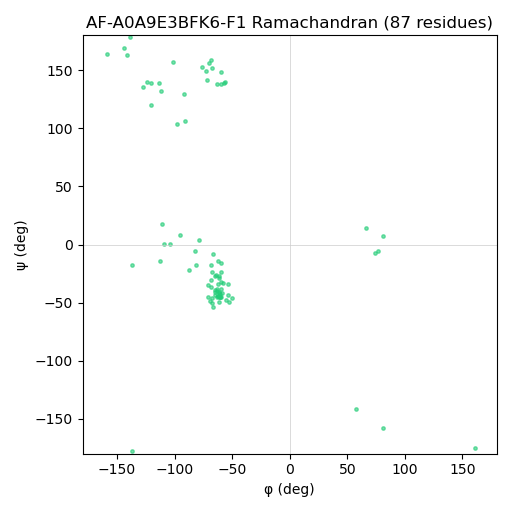673 1.00 97.56 72 PRO A N 1
ATOM 51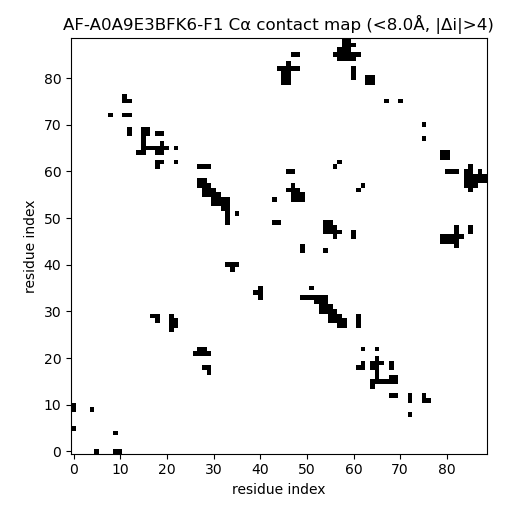5 C CA . PRO A 1 72 ? -1.346 -8.401 12.583 1.00 97.56 72 PRO A CA 1
ATOM 516 C C . PRO A 1 72 ? -1.171 -6.904 12.308 1.00 97.56 72 PRO A C 1
ATOM 518 O O . PRO A 1 72 ? -0.061 -6.412 12.121 1.00 97.56 72 PRO A O 1
ATOM 521 N N . VAL A 1 73 ? -2.261 -6.134 12.382 1.00 96.38 73 VAL A N 1
ATOM 522 C CA . VAL A 1 73 ? -2.266 -4.693 12.052 1.00 96.38 73 VAL A CA 1
ATOM 523 C C . VAL A 1 73 ? -1.211 -3.872 12.802 1.00 96.38 73 VAL A C 1
ATOM 525 O O . VAL A 1 73 ? -0.656 -2.924 12.249 1.00 96.38 73 VAL A O 1
ATOM 528 N N . ARG A 1 74 ? -0.912 -4.235 14.056 1.00 96.19 74 ARG A N 1
ATOM 529 C CA . ARG A 1 74 ? 0.107 -3.558 14.872 1.00 96.19 74 ARG A CA 1
ATOM 530 C C . ARG A 1 74 ? 1.519 -3.786 14.335 1.00 96.19 74 ARG A C 1
ATOM 532 O O . ARG A 1 74 ? 2.323 -2.861 14.383 1.00 96.19 74 ARG A O 1
ATOM 539 N N . GLU A 1 75 ? 1.804 -4.979 13.823 1.00 97.00 75 GLU A N 1
ATOM 540 C CA . GLU A 1 75 ? 3.081 -5.294 13.178 1.00 97.00 75 GLU A CA 1
ATOM 541 C C . GLU A 1 75 ? 3.192 -4.542 11.856 1.00 97.00 75 GLU A C 1
ATOM 543 O O . GLU A 1 75 ? 4.159 -3.814 11.646 1.00 97.00 75 GLU A O 1
ATOM 548 N N . VAL A 1 76 ? 2.146 -4.599 11.023 1.00 97.38 76 VAL A N 1
ATOM 549 C CA . VAL A 1 76 ? 2.112 -3.876 9.743 1.00 97.38 76 VAL A CA 1
ATOM 550 C C . VAL A 1 76 ? 2.365 -2.382 9.950 1.00 97.38 76 VAL A C 1
ATOM 552 O O . VAL A 1 76 ? 3.218 -1.804 9.286 1.00 97.38 76 VAL A O 1
ATOM 555 N N . ALA A 1 77 ? 1.687 -1.752 10.913 1.00 94.94 77 ALA A N 1
ATOM 556 C CA . ALA A 1 77 ? 1.822 -0.319 11.177 1.00 94.94 77 ALA A CA 1
ATOM 557 C C . ALA A 1 77 ? 3.224 0.109 11.658 1.00 94.94 77 ALA A C 1
ATOM 559 O O . ALA A 1 77 ? 3.597 1.272 11.462 1.00 94.94 77 ALA A O 1
ATOM 560 N N . ARG A 1 78 ? 3.974 -0.802 12.296 1.00 95.88 78 ARG A N 1
ATOM 561 C CA . ARG A 1 78 ? 5.353 -0.588 12.776 1.00 95.88 78 ARG A CA 1
ATOM 562 C C . ARG A 1 78 ? 6.407 -0.903 11.720 1.00 95.88 78 ARG A C 1
ATOM 564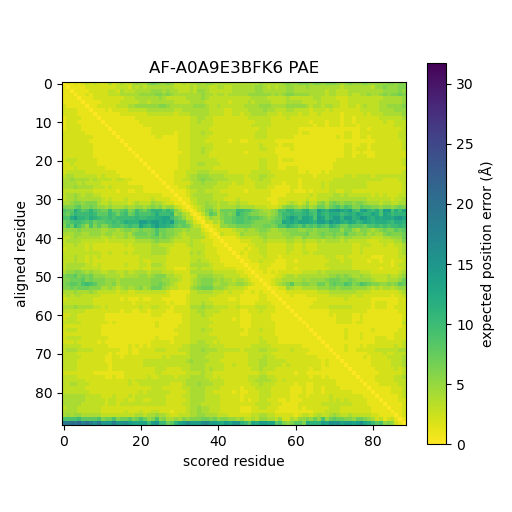 O O . ARG A 1 78 ? 7.521 -0.412 11.826 1.00 95.88 78 ARG A O 1
ATOM 571 N N . SER A 1 79 ? 6.059 -1.713 10.728 1.00 96.62 79 SER A N 1
ATOM 572 C CA . SER A 1 79 ? 6.978 -2.204 9.701 1.00 96.62 79 SER A CA 1
ATOM 573 C C . SER A 1 79 ? 6.711 -1.623 8.314 1.00 96.62 79 SER A C 1
ATOM 575 O O . SER A 1 79 ? 7.172 -2.195 7.324 1.00 96.62 79 SER A O 1
ATOM 577 N N . LEU A 1 80 ? 5.963 -0.515 8.237 1.00 96.50 80 LEU A N 1
ATOM 578 C CA . LEU A 1 80 ? 5.712 0.179 6.977 1.00 96.50 80 LEU A CA 1
ATOM 579 C C . LEU A 1 80 ? 7.028 0.586 6.314 1.00 96.50 80 LEU A C 1
ATOM 581 O O . LEU A 1 80 ? 7.930 1.045 7.015 1.00 96.50 80 LEU A O 1
ATOM 585 N N . PRO A 1 81 ? 7.130 0.443 4.984 1.00 96.88 81 PRO A N 1
ATOM 586 C CA . PRO A 1 81 ? 8.308 0.894 4.274 1.00 96.88 81 PRO A CA 1
ATOM 587 C C . PRO A 1 81 ? 8.397 2.415 4.319 1.00 96.88 81 PRO A C 1
ATOM 589 O O . PRO A 1 81 ? 7.388 3.124 4.393 1.00 96.88 81 PRO A O 1
ATOM 592 N N . GLU A 1 82 ? 9.624 2.908 4.245 1.00 95.62 82 GLU A N 1
ATOM 593 C CA . GLU A 1 82 ? 9.881 4.329 4.101 1.00 95.62 82 GLU A CA 1
ATOM 594 C C . GLU A 1 82 ? 9.528 4.786 2.688 1.00 95.62 82 GLU A C 1
ATOM 596 O O . GLU A 1 82 ? 9.677 4.050 1.711 1.00 95.62 82 GLU A O 1
ATOM 601 N N . ARG A 1 83 ? 9.097 6.041 2.557 1.00 94.88 83 ARG A N 1
ATOM 602 C CA . ARG A 1 83 ? 8.737 6.613 1.255 1.00 94.88 83 A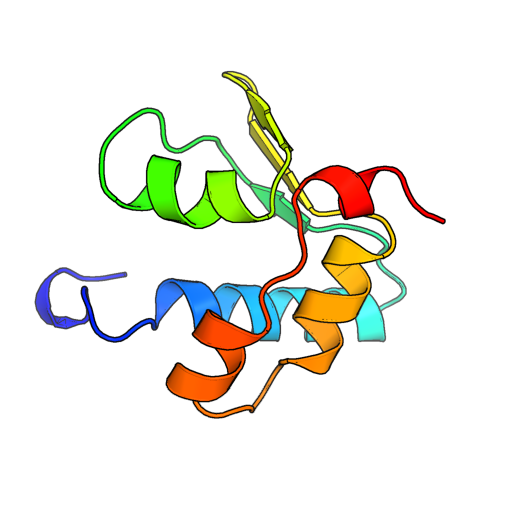RG A CA 1
ATOM 603 C C . ARG A 1 83 ? 9.889 6.561 0.241 1.00 94.88 83 ARG A C 1
ATOM 605 O O . ARG A 1 83 ? 9.622 6.380 -0.944 1.00 94.88 83 ARG A O 1
ATOM 612 N N . ALA A 1 84 ? 11.142 6.677 0.681 1.00 96.00 84 ALA A N 1
ATOM 613 C CA . ALA A 1 84 ? 12.312 6.627 -0.198 1.00 96.00 84 ALA A CA 1
ATOM 614 C C . ALA A 1 84 ? 12.457 5.283 -0.940 1.00 96.00 84 ALA A C 1
ATOM 616 O O . ALA A 1 84 ? 12.897 5.261 -2.088 1.00 96.00 84 ALA A O 1
ATOM 617 N N . TRP A 1 85 ? 11.975 4.183 -0.348 1.00 97.31 85 TRP A N 1
ATOM 618 C CA . TRP A 1 85 ? 12.091 2.834 -0.913 1.00 97.31 85 TRP A CA 1
ATOM 619 C C . TRP A 1 85 ? 11.292 2.635 -2.211 1.00 97.31 85 TRP A C 1
ATOM 621 O O . TRP A 1 85 ? 11.418 1.598 -2.859 1.00 97.31 85 TRP A O 1
ATOM 631 N N . ASN A 1 86 ? 10.463 3.606 -2.612 1.00 96.81 86 ASN A N 1
ATOM 632 C CA . ASN A 1 86 ? 9.770 3.589 -3.904 1.00 96.81 86 ASN A CA 1
ATOM 633 C C . ASN A 1 86 ? 10.708 3.767 -5.103 1.00 96.81 86 ASN A C 1
ATOM 635 O O . ASN A 1 86 ? 10.315 3.456 -6.225 1.00 96.81 86 ASN A O 1
ATOM 639 N N . HIS A 1 87 ? 11.922 4.267 -4.873 1.00 93.31 87 HIS A N 1
ATOM 640 C CA . HIS A 1 87 ? 12.940 4.474 -5.903 1.00 93.31 87 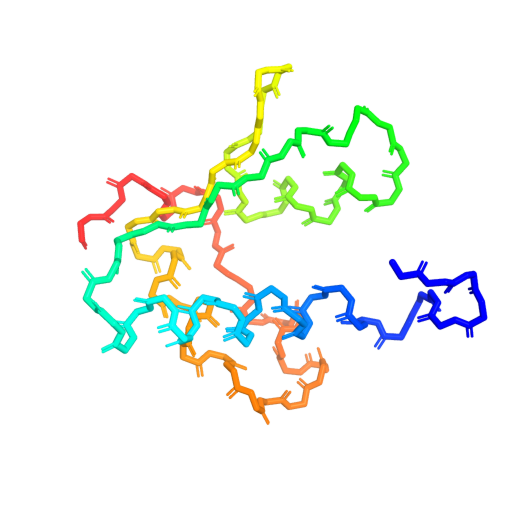HIS A CA 1
ATOM 641 C C . HIS A 1 87 ? 14.042 3.403 -5.863 1.00 93.31 87 HIS A C 1
ATOM 643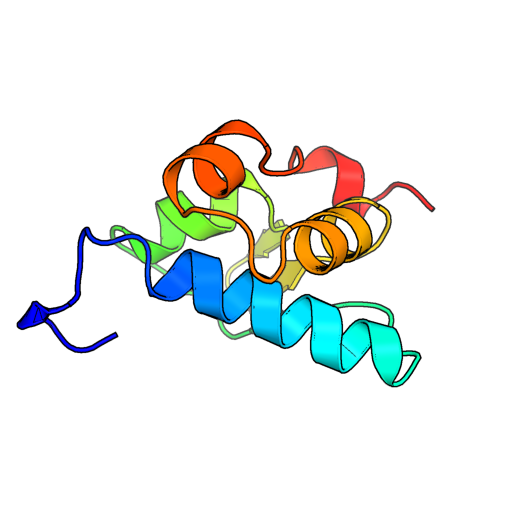 O O . HIS A 1 87 ? 14.975 3.453 -6.659 1.00 93.31 87 HIS A O 1
ATOM 649 N N . GLU A 1 88 ? 13.937 2.439 -4.943 1.00 92.00 88 GLU A N 1
ATOM 650 C CA . GLU A 1 88 ? 14.871 1.323 -4.800 1.00 92.00 88 GLU A CA 1
ATOM 651 C C . GLU A 1 88 ? 14.395 0.123 -5.626 1.00 92.00 88 GLU A C 1
ATOM 653 O O . GLU A 1 88 ? 13.230 -0.286 -5.525 1.00 92.00 88 GLU A O 1
ATOM 658 N N . ALA A 1 89 ? 15.312 -0.422 -6.430 1.00 76.12 89 ALA A N 1
ATOM 659 C CA . ALA A 1 89 ? 15.089 -1.599 -7.264 1.00 76.12 89 ALA A CA 1
ATOM 660 C C . ALA A 1 89 ? 14.903 -2.872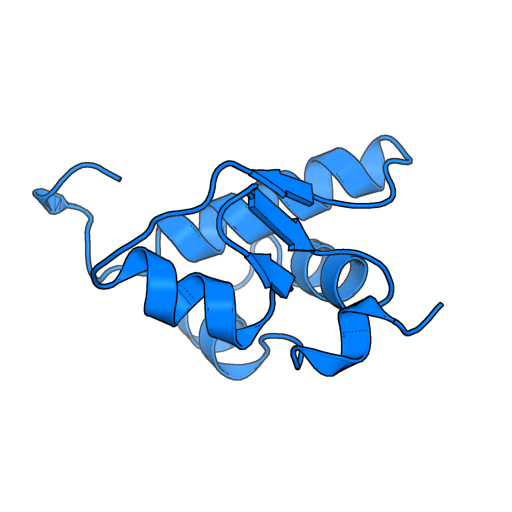 -6.446 1.00 76.12 89 ALA A C 1
ATOM 662 O O . ALA A 1 89 ? 15.409 -3.001 -5.309 1.00 76.12 89 ALA A O 1
#

Nearest PDB structures (foldseek):
  6yca-assembly1_B  TM=7.580E-01  e=1.418E+00  Mycobacteroides abscessus
  6yca-assembly1_E  TM=7.538E-01  e=1.619E+00  Mycobacteroides abscessus
  6yca-assembly1_A  TM=7.558E-01  e=1.975E+00  Mycobacteroides abscessus
  6yca-assembly1_F  TM=7.501E-01  e=2.575E+00  Mycobacteroides abscessus
  3r1k-assembly1_A  TM=7.618E-01  e=6.098E+00  Mycobacterium tuberculosis

Solvent-accessible surface area (backbone atoms only — not comparable to full-atom values): 4926 Å² total; per-residue (Å²): 126,61,77,96,53,56,93,67,50,53,69,57,54,50,50,12,42,50,34,31,52,39,43,74,71,71,47,68,61,48,77,48,76,48,50,91,62,68,72,56,32,60,57,48,55,53,35,27,58,64,51,95,89,18,30,39,28,21,38,43,22,25,53,50,34,21,72,41,36,93,53,58,64,72,56,42,72,74,65,61,42,52,43,72,31,41,80,35,124